Protein AF-A0A7U6KN66-F1 (afdb_monomer_lite)

Structure (mmCIF, N/CA/C/O backbone):
data_AF-A0A7U6KN66-F1
#
_entry.id   AF-A0A7U6KN66-F1
#
loop_
_atom_site.group_PDB
_atom_site.id
_atom_site.type_symbol
_atom_site.label_atom_id
_atom_site.label_alt_id
_atom_site.label_comp_id
_atom_site.label_asym_id
_atom_site.label_entity_id
_atom_site.label_seq_id
_atom_site.pdbx_PDB_ins_code
_atom_site.Cartn_x
_atom_site.Cartn_y
_atom_site.Cartn_z
_atom_site.occupancy
_atom_site.B_iso_or_equiv
_atom_site.auth_seq_id
_atom_site.auth_comp_id
_atom_site.auth_asym_id
_atom_site.auth_atom_id
_atom_site.pdbx_PDB_model_num
ATOM 1 N N . MET A 1 1 ? -6.181 -4.707 -8.623 1.00 43.66 1 MET A N 1
ATOM 2 C CA . MET A 1 1 ? -5.203 -5.096 -9.664 1.00 43.66 1 MET A CA 1
ATOM 3 C C . MET A 1 1 ? -3.890 -5.631 -9.094 1.00 43.66 1 MET A C 1
ATOM 5 O O . MET A 1 1 ? -3.284 -6.437 -9.767 1.00 43.66 1 MET A O 1
ATOM 9 N N . ALA A 1 2 ? -3.479 -5.285 -7.865 1.00 57.03 2 ALA A N 1
ATOM 10 C CA . ALA A 1 2 ? -2.202 -5.756 -7.305 1.00 57.03 2 ALA A CA 1
ATOM 11 C C . ALA A 1 2 ? -2.129 -7.268 -6.988 1.00 57.03 2 ALA A C 1
ATOM 13 O O . ALA A 1 2 ? -1.095 -7.885 -7.217 1.00 57.03 2 ALA A O 1
ATOM 14 N N . LEU A 1 3 ? -3.211 -7.880 -6.481 1.00 59.59 3 LEU A N 1
ATOM 15 C CA . LEU A 1 3 ? -3.202 -9.297 -6.073 1.00 59.59 3 LEU A CA 1
ATOM 16 C C . LEU A 1 3 ? -2.888 -10.276 -7.225 1.00 59.59 3 LEU A C 1
ATOM 18 O O . LEU A 1 3 ? -1.976 -11.081 -7.055 1.00 59.59 3 LEU A O 1
ATOM 22 N N . PRO A 1 4 ? -3.554 -10.205 -8.399 1.00 58.69 4 PRO A N 1
ATOM 23 C CA . PRO A 1 4 ? -3.206 -11.062 -9.536 1.00 58.69 4 PRO A CA 1
ATOM 24 C C . PRO A 1 4 ? -1.755 -10.898 -10.000 1.00 58.69 4 PRO A C 1
ATOM 26 O O . PRO A 1 4 ? -1.104 -11.884 -10.326 1.00 58.69 4 PRO A O 1
ATOM 29 N N . THR A 1 5 ? -1.226 -9.672 -9.962 1.00 59.19 5 THR A N 1
ATOM 30 C CA . THR A 1 5 ? 0.148 -9.379 -10.388 1.00 59.19 5 THR A CA 1
ATOM 31 C C . THR A 1 5 ? 1.175 -10.045 -9.479 1.00 59.19 5 THR A C 1
ATOM 33 O O . THR A 1 5 ? 2.140 -10.619 -9.966 1.00 59.19 5 THR A O 1
ATOM 36 N N . VAL A 1 6 ? 0.969 -10.020 -8.157 1.00 61.25 6 VAL A N 1
ATOM 37 C CA . VAL A 1 6 ? 1.872 -10.704 -7.213 1.00 61.25 6 VAL A CA 1
ATOM 38 C C . VAL A 1 6 ? 1.845 -12.218 -7.435 1.00 61.25 6 VAL A C 1
ATOM 40 O O . VAL A 1 6 ? 2.892 -12.856 -7.391 1.00 61.25 6 VAL A O 1
ATOM 43 N N . VAL A 1 7 ? 0.672 -12.796 -7.709 1.00 64.19 7 VAL A N 1
ATOM 44 C CA . VAL A 1 7 ? 0.540 -14.236 -7.984 1.00 64.19 7 VAL A CA 1
ATOM 45 C C . VAL A 1 7 ? 1.276 -14.628 -9.267 1.00 64.19 7 VAL A C 1
ATOM 47 O O . VAL A 1 7 ? 1.961 -15.650 -9.287 1.00 64.19 7 VAL A O 1
ATOM 50 N N . GLU A 1 8 ? 1.216 -13.793 -10.303 1.00 64.88 8 GLU A N 1
ATOM 51 C CA . GLU A 1 8 ? 1.951 -13.997 -11.555 1.00 64.88 8 GLU A CA 1
ATOM 52 C C . GLU A 1 8 ? 3.477 -13.983 -11.364 1.00 64.88 8 GLU A C 1
ATOM 54 O O . GLU A 1 8 ? 4.183 -14.755 -12.007 1.00 64.88 8 GLU A O 1
ATOM 59 N N . TYR A 1 9 ? 3.998 -13.183 -10.426 1.00 64.31 9 TYR A N 1
ATOM 60 C CA . TYR A 1 9 ? 5.425 -13.200 -10.077 1.00 64.31 9 TYR A CA 1
ATOM 61 C C . TYR A 1 9 ? 5.875 -14.486 -9.365 1.00 64.31 9 TYR A C 1
ATOM 63 O O . TYR A 1 9 ? 7.066 -14.796 -9.371 1.00 64.31 9 TYR A O 1
ATOM 71 N N . VAL A 1 10 ? 4.954 -15.223 -8.736 1.00 70.19 10 VAL A N 1
ATOM 72 C CA . VAL A 1 10 ? 5.263 -16.419 -7.934 1.00 70.19 10 VAL A CA 1
ATOM 73 C C . VAL A 1 10 ? 5.011 -17.714 -8.713 1.00 70.19 10 VAL A C 1
ATOM 75 O O . VAL A 1 10 ? 5.731 -18.691 -8.512 1.00 70.19 10 VAL A O 1
ATOM 78 N N . ILE A 1 11 ? 4.014 -17.743 -9.605 1.00 67.56 11 ILE A N 1
ATOM 79 C CA . ILE A 1 11 ? 3.598 -18.950 -10.332 1.00 67.56 11 ILE A CA 1
ATOM 80 C C . ILE A 1 11 ? 3.951 -18.826 -11.825 1.00 67.56 11 ILE A C 1
ATOM 82 O O . ILE A 1 11 ? 3.329 -18.031 -12.534 1.00 67.56 11 ILE A O 1
ATOM 86 N N . PRO A 1 12 ? 4.891 -19.637 -12.354 1.00 58.38 12 PRO A N 1
ATOM 87 C CA . PRO A 1 12 ? 5.163 -19.658 -13.788 1.00 58.38 12 PRO A CA 1
ATOM 88 C C . PRO A 1 12 ? 3.944 -20.183 -14.568 1.00 58.38 12 PRO A C 1
ATOM 90 O O . PRO A 1 12 ? 3.329 -21.171 -14.174 1.00 58.38 12 PRO A O 1
ATOM 93 N N . ASN A 1 13 ? 3.627 -19.551 -15.707 1.00 61.16 13 ASN A N 1
ATOM 94 C CA . ASN A 1 13 ? 2.521 -19.913 -16.618 1.00 61.16 13 ASN A CA 1
ATOM 95 C C . ASN A 1 13 ? 1.091 -19.677 -16.067 1.00 61.16 13 ASN A C 1
ATOM 97 O O . ASN A 1 13 ? 0.157 -20.426 -16.356 1.00 61.16 13 ASN A O 1
ATOM 101 N N . TYR A 1 14 ? 0.925 -18.622 -15.265 1.00 61.75 14 TYR A N 1
ATOM 102 C CA . TYR A 1 14 ? -0.332 -18.261 -14.598 1.00 61.75 14 TYR A CA 1
ATOM 103 C C . TYR A 1 14 ? -1.395 -17.618 -15.515 1.00 61.75 14 TYR A C 1
ATOM 105 O O . TYR A 1 14 ? -2.599 -17.749 -15.278 1.00 61.75 14 TYR A O 1
ATOM 113 N N . SER A 1 15 ? -0.974 -16.927 -16.572 1.00 63.75 15 SER A N 1
ATOM 114 C CA . SER A 1 15 ? -1.866 -16.186 -17.471 1.00 63.75 15 SER A CA 1
ATOM 115 C C . SER A 1 15 ? -2.521 -17.136 -18.479 1.00 63.75 15 SER A C 1
ATOM 117 O O . SER A 1 15 ? -1.937 -17.480 -19.501 1.00 63.75 15 SER A O 1
ATOM 119 N N . GLN A 1 16 ? -3.728 -17.610 -18.150 1.00 67.31 16 GLN A N 1
ATOM 120 C CA . GLN A 1 16 ? -4.470 -18.615 -18.918 1.00 67.31 16 GLN A CA 1
ATOM 121 C C . GLN A 1 16 ? -5.901 -18.151 -19.199 1.00 67.31 16 GLN A C 1
ATOM 123 O O . GLN A 1 16 ? -6.546 -17.511 -18.363 1.00 67.31 16 GLN A O 1
ATOM 128 N N . GLY A 1 17 ? -6.405 -18.503 -20.384 1.00 68.50 17 GLY A N 1
ATOM 129 C CA . GLY A 1 17 ? -7.754 -18.154 -20.832 1.00 68.50 17 GLY A CA 1
ATOM 130 C C . GLY A 1 17 ? -7.880 -16.680 -21.209 1.00 68.50 17 GLY A C 1
ATOM 131 O O . GLY A 1 17 ? -8.461 -15.898 -20.464 1.00 68.50 17 GLY A O 1
ATOM 132 N N . TYR A 1 18 ? -7.319 -16.304 -22.357 1.00 75.75 18 TYR A N 1
ATOM 133 C CA . TYR A 1 18 ? -7.477 -14.967 -22.928 1.00 75.75 18 TYR A CA 1
ATOM 134 C C . TYR A 1 18 ? -8.963 -14.596 -23.057 1.00 75.75 18 TYR A C 1
ATOM 136 O O . TYR A 1 18 ? -9.744 -15.360 -23.624 1.00 75.75 18 TYR A O 1
ATOM 144 N N . LEU A 1 19 ? -9.350 -13.440 -22.517 1.00 76.62 19 LEU A N 1
ATOM 145 C CA . LEU A 1 19 ? -10.719 -12.930 -22.559 1.00 76.62 19 LEU A CA 1
ATOM 146 C C . LEU A 1 19 ? -10.862 -11.840 -23.622 1.00 76.62 19 LEU A C 1
ATOM 148 O O . LEU A 1 19 ? -11.564 -12.024 -24.613 1.00 76.62 19 LEU A O 1
ATOM 152 N N . TRP A 1 20 ? -10.214 -10.696 -23.410 1.00 71.12 20 TRP A N 1
ATOM 153 C CA . TRP A 1 20 ? -10.249 -9.560 -24.327 1.00 71.12 20 TRP A CA 1
ATOM 154 C C . TRP A 1 20 ? -9.024 -8.668 -24.126 1.00 71.12 20 TRP A C 1
ATOM 156 O O . TRP A 1 20 ? -8.357 -8.730 -23.093 1.00 71.12 20 TRP A O 1
ATOM 166 N N . ASN A 1 21 ? -8.746 -7.815 -25.109 1.00 75.75 21 ASN A N 1
ATOM 167 C CA . ASN A 1 21 ? -7.681 -6.822 -25.040 1.00 75.75 21 ASN A CA 1
ATOM 168 C C . ASN A 1 21 ? -8.268 -5.432 -24.740 1.00 75.75 21 ASN A C 1
ATOM 170 O O . ASN A 1 21 ? -9.206 -5.001 -25.412 1.00 75.75 21 ASN A O 1
ATOM 174 N N . VAL A 1 22 ? -7.738 -4.731 -23.733 1.00 65.12 22 VAL A N 1
ATOM 175 C CA . VAL A 1 22 ? -8.079 -3.327 -23.442 1.00 65.12 22 VAL A CA 1
ATOM 176 C C . VAL A 1 22 ? -6.840 -2.474 -23.656 1.00 65.12 22 VAL A C 1
ATOM 178 O O . VAL A 1 22 ? -5.882 -2.607 -22.904 1.00 65.12 22 VAL A O 1
ATOM 181 N N . ALA A 1 23 ? -6.854 -1.594 -24.659 1.00 53.03 23 ALA A N 1
ATOM 182 C CA . ALA A 1 23 ? -5.744 -0.678 -24.949 1.00 53.03 23 ALA A CA 1
ATOM 183 C C . ALA A 1 23 ? -4.371 -1.379 -25.068 1.00 53.03 23 ALA A C 1
ATOM 185 O O . ALA A 1 23 ? -3.369 -0.867 -24.597 1.00 53.03 23 ALA A O 1
ATOM 186 N N . GLY A 1 24 ? -4.306 -2.580 -25.648 1.00 62.53 24 GLY A N 1
ATOM 187 C CA . GLY A 1 24 ? -3.064 -3.351 -25.743 1.00 62.53 24 GLY A CA 1
ATOM 188 C C . GLY A 1 24 ? -2.786 -4.281 -24.554 1.00 62.53 24 GLY A C 1
ATOM 189 O O . GLY A 1 24 ? -1.799 -5.010 -24.592 1.00 62.53 24 GLY A O 1
ATOM 190 N N . TRP A 1 25 ? -3.664 -4.335 -23.547 1.00 56.22 25 TRP A N 1
ATOM 191 C CA . TRP A 1 25 ? -3.545 -5.232 -22.392 1.00 56.22 25 TRP A CA 1
ATOM 192 C C . TRP A 1 25 ? -4.417 -6.470 -22.536 1.00 56.22 25 TRP A C 1
ATOM 194 O O . TRP A 1 25 ? -5.645 -6.367 -22.554 1.00 56.22 25 TRP A O 1
ATOM 204 N N . ASP A 1 26 ? -3.785 -7.639 -22.561 1.00 74.25 26 ASP A N 1
ATOM 205 C CA . ASP A 1 26 ? -4.484 -8.919 -22.590 1.00 74.25 26 ASP A CA 1
ATOM 206 C C . ASP A 1 26 ? -5.039 -9.251 -21.202 1.00 74.25 26 ASP A C 1
ATOM 208 O O . ASP A 1 26 ? -4.300 -9.478 -20.241 1.00 74.25 26 ASP A O 1
ATOM 212 N N . VAL A 1 27 ? -6.366 -9.276 -21.089 1.00 71.94 27 VAL A N 1
ATOM 213 C CA . VAL A 1 27 ? -7.061 -9.684 -19.870 1.00 71.94 27 VAL A CA 1
ATOM 214 C C . VAL A 1 27 ? -7.232 -11.196 -19.899 1.00 71.94 27 VAL A C 1
ATOM 216 O O . VAL A 1 27 ? -7.845 -11.745 -20.813 1.00 71.94 27 VAL A O 1
ATOM 219 N N . TYR A 1 28 ? -6.715 -11.872 -18.876 1.00 80.12 28 TYR A N 1
ATOM 220 C CA . TYR A 1 28 ? -6.830 -13.321 -18.720 1.00 80.12 28 TYR A CA 1
ATOM 221 C C . TYR A 1 28 ? -7.904 -13.688 -17.691 1.00 80.12 28 TYR A C 1
ATOM 223 O O . TYR A 1 28 ? -8.102 -13.001 -16.684 1.00 80.12 28 TYR A O 1
ATOM 231 N N . ALA A 1 29 ? -8.582 -14.810 -17.913 1.00 78.81 29 ALA A N 1
ATOM 232 C CA . ALA A 1 29 ? -9.609 -15.335 -17.023 1.00 78.81 29 ALA A CA 1
ATOM 233 C C . ALA A 1 29 ? -9.052 -15.655 -15.632 1.00 78.81 29 ALA A C 1
ATOM 235 O O . ALA A 1 29 ? -9.725 -15.395 -14.635 1.00 78.81 29 ALA A O 1
ATOM 236 N N . THR A 1 30 ? -7.809 -16.136 -15.538 1.00 78.19 30 THR A N 1
ATOM 237 C CA . THR A 1 30 ? -7.133 -16.373 -14.249 1.00 78.19 30 THR A CA 1
ATOM 238 C C . THR A 1 30 ? -6.943 -15.087 -13.445 1.00 78.19 30 THR A C 1
ATOM 240 O O . THR A 1 30 ? -7.158 -15.067 -12.232 1.00 78.19 30 THR A O 1
ATOM 243 N N . TRP A 1 31 ? -6.631 -13.980 -14.119 1.00 74.69 31 TRP A N 1
ATOM 244 C CA . TRP A 1 31 ? -6.511 -12.656 -13.511 1.00 74.69 31 TRP A CA 1
ATOM 245 C C . TRP A 1 31 ? -7.835 -12.175 -12.908 1.00 74.69 31 TRP A C 1
ATOM 247 O O . TRP A 1 31 ? -7.882 -11.751 -11.749 1.00 74.69 31 TRP A O 1
ATOM 257 N N . VAL A 1 32 ? -8.922 -12.286 -13.677 1.00 80.44 32 VAL A N 1
ATOM 258 C CA . VAL A 1 32 ? -10.270 -11.914 -13.224 1.00 80.44 32 VAL A CA 1
ATOM 259 C C . VAL A 1 32 ? -10.728 -12.822 -12.083 1.00 80.44 32 VAL A C 1
ATOM 261 O O . VAL A 1 32 ? -11.252 -12.326 -11.087 1.00 80.44 32 VAL A O 1
ATOM 264 N N . ALA A 1 33 ? -10.479 -14.129 -12.180 1.00 82.94 33 ALA A N 1
ATOM 265 C CA . ALA A 1 33 ? -10.864 -15.105 -11.167 1.00 82.94 33 ALA A CA 1
ATOM 266 C C . ALA A 1 33 ? -10.208 -14.821 -9.809 1.00 82.94 33 ALA A C 1
ATOM 268 O O . ALA A 1 33 ? -10.899 -14.814 -8.794 1.00 82.94 33 ALA A O 1
ATOM 269 N N . VAL A 1 34 ? -8.906 -14.516 -9.768 1.00 81.19 34 VAL A N 1
ATOM 270 C CA . VAL A 1 34 ? -8.232 -14.175 -8.503 1.00 81.19 34 VAL A CA 1
ATOM 271 C C . VAL A 1 34 ? -8.673 -12.823 -7.961 1.00 81.19 34 VAL A C 1
ATOM 273 O O . VAL A 1 34 ? -8.863 -12.693 -6.752 1.00 81.19 34 VAL A O 1
ATOM 276 N N . GLY A 1 35 ? -8.909 -11.830 -8.823 1.00 82.44 35 GLY A N 1
ATOM 277 C CA . GLY A 1 35 ? -9.506 -10.563 -8.395 1.00 82.44 35 GLY A CA 1
ATOM 278 C C . GLY A 1 35 ? -10.887 -10.759 -7.758 1.00 82.44 35 GLY A C 1
ATOM 279 O O . GLY A 1 35 ? -11.161 -10.219 -6.686 1.00 82.44 35 GLY A O 1
ATOM 280 N N . MET A 1 36 ? -11.729 -11.581 -8.385 1.00 87.38 36 MET A N 1
ATOM 281 C CA . MET A 1 36 ? -13.077 -11.901 -7.920 1.00 87.38 36 MET A CA 1
ATOM 282 C C . MET A 1 36 ? -13.056 -12.698 -6.613 1.00 87.38 36 MET A C 1
ATOM 284 O O . MET A 1 36 ? -13.720 -12.307 -5.656 1.00 87.38 36 MET A O 1
ATOM 288 N N . LEU A 1 37 ? -12.257 -13.766 -6.535 1.00 87.44 37 LEU A N 1
ATOM 289 C CA . LEU A 1 37 ? -12.093 -14.561 -5.316 1.00 87.44 37 LEU A CA 1
ATOM 290 C C . LEU A 1 37 ? -11.568 -13.706 -4.163 1.00 87.44 37 LEU A C 1
ATOM 292 O O . LEU A 1 37 ? -12.119 -13.760 -3.066 1.00 87.44 37 LEU A O 1
ATOM 296 N N . GLY A 1 38 ? -10.559 -12.869 -4.419 1.00 85.12 38 GLY A N 1
ATOM 297 C CA . GLY A 1 38 ? -10.037 -11.924 -3.436 1.00 85.12 38 GLY A CA 1
ATOM 298 C C . GLY A 1 38 ? -11.123 -10.984 -2.912 1.00 85.12 38 GLY A C 1
ATOM 299 O O . GLY A 1 38 ? -11.273 -10.843 -1.701 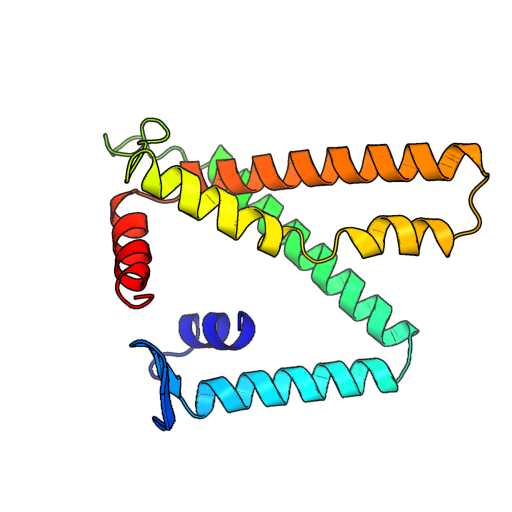1.00 85.12 38 GLY A O 1
ATOM 300 N N . SER A 1 39 ? -11.933 -10.400 -3.801 1.00 86.00 39 SER A N 1
ATOM 301 C CA . SER A 1 39 ? -13.052 -9.541 -3.398 1.00 86.00 39 SER A CA 1
ATOM 302 C C . SER A 1 39 ? -14.081 -10.291 -2.555 1.00 86.00 39 SER A C 1
ATOM 304 O O . SER A 1 39 ? -14.489 -9.777 -1.520 1.00 86.00 39 SER A O 1
ATOM 306 N N . ILE A 1 40 ? -14.480 -11.503 -2.957 1.00 90.25 40 ILE A N 1
ATOM 307 C CA . ILE A 1 40 ? -15.450 -12.321 -2.212 1.00 90.25 40 ILE A CA 1
ATOM 308 C C . ILE A 1 40 ? -14.930 -12.620 -0.804 1.00 90.25 40 ILE A C 1
ATOM 310 O O . ILE A 1 40 ? -15.685 -12.500 0.158 1.00 90.25 40 ILE A O 1
ATOM 314 N N . ILE A 1 41 ? -13.646 -12.962 -0.668 1.00 86.56 41 ILE A N 1
ATOM 315 C CA . ILE A 1 41 ? -13.018 -13.222 0.633 1.00 86.56 41 ILE A CA 1
ATOM 316 C C . ILE A 1 41 ? -13.057 -11.966 1.505 1.00 86.56 41 ILE A C 1
ATOM 318 O O . ILE A 1 41 ? -13.476 -12.050 2.657 1.00 86.56 41 ILE A O 1
ATOM 322 N N . VAL A 1 42 ? -12.676 -10.801 0.972 1.00 84.50 42 VAL A N 1
ATOM 323 C CA . VAL A 1 42 ? -12.720 -9.541 1.734 1.00 84.50 42 VAL A CA 1
ATOM 324 C C . VAL A 1 42 ? -14.152 -9.192 2.134 1.00 84.50 42 VAL A C 1
ATOM 326 O O . VAL A 1 42 ? -14.401 -8.869 3.292 1.00 84.50 42 VAL A O 1
ATOM 329 N N . THR A 1 43 ? -15.117 -9.310 1.220 1.00 87.19 43 THR A N 1
ATOM 330 C CA . THR A 1 43 ? -16.533 -9.072 1.526 1.00 87.19 43 THR A CA 1
ATOM 331 C C . THR A 1 43 ? -17.029 -10.018 2.617 1.00 87.19 43 THR A C 1
ATOM 333 O O . THR A 1 43 ? -17.694 -9.586 3.554 1.00 87.19 43 THR A O 1
ATOM 336 N N . TRP A 1 44 ? -16.670 -11.297 2.543 1.00 86.94 44 TRP A N 1
ATOM 337 C CA . TRP A 1 44 ? -17.044 -12.287 3.545 1.00 86.94 44 TRP A CA 1
ATOM 338 C C . TRP A 1 44 ? -16.422 -12.001 4.919 1.00 86.94 44 TRP A C 1
ATOM 340 O O . TRP A 1 44 ? -17.114 -12.102 5.934 1.00 86.94 44 TRP A O 1
ATOM 350 N N . LEU A 1 45 ? -15.150 -11.590 4.964 1.00 84.50 45 LEU A N 1
ATOM 351 C CA . LEU A 1 45 ? -14.479 -11.164 6.197 1.00 84.50 45 LEU A CA 1
ATOM 352 C C . LEU A 1 45 ? -15.169 -9.940 6.811 1.00 84.50 45 LEU A C 1
ATOM 354 O O . LEU A 1 45 ? -15.457 -9.948 8.009 1.00 84.50 45 LEU A O 1
ATOM 358 N N . ASN A 1 46 ? -15.518 -8.953 5.982 1.00 84.50 46 ASN A N 1
ATOM 359 C CA . ASN A 1 46 ? -16.198 -7.734 6.417 1.00 84.50 46 ASN A CA 1
ATOM 360 C C . ASN A 1 46 ? -17.586 -8.015 7.017 1.00 84.50 46 ASN A C 1
ATOM 362 O O . ASN A 1 46 ? -17.985 -7.345 7.966 1.00 84.50 46 ASN A O 1
ATOM 366 N N . ILE A 1 47 ? -18.311 -9.021 6.510 1.00 85.44 47 ILE A N 1
ATOM 367 C CA . ILE A 1 47 ? -19.645 -9.390 7.018 1.00 85.44 47 ILE A CA 1
ATOM 368 C C . ILE A 1 47 ? -19.565 -10.157 8.348 1.00 85.44 47 ILE A C 1
ATOM 370 O O . ILE A 1 47 ? -20.459 -10.035 9.183 1.00 85.44 47 ILE A O 1
ATOM 374 N N . ARG A 1 48 ? -18.511 -10.952 8.580 1.00 80.50 48 ARG A N 1
ATOM 375 C CA . ARG A 1 48 ? -18.427 -11.845 9.752 1.00 80.50 48 ARG A CA 1
ATOM 376 C C . ARG A 1 48 ? -18.136 -11.116 11.070 1.00 80.50 48 ARG A C 1
ATOM 378 O O . ARG A 1 48 ? -18.363 -11.687 12.135 1.00 80.50 48 ARG A O 1
ATOM 385 N N . GLY A 1 49 ? -17.661 -9.873 11.014 1.00 75.75 49 GLY A N 1
ATOM 386 C CA . GLY A 1 49 ? -17.537 -9.007 12.185 1.00 75.75 49 GLY A CA 1
ATOM 387 C C . GLY A 1 49 ? -16.419 -7.972 12.077 1.00 75.75 49 GLY A C 1
ATOM 388 O O . GLY A 1 49 ? -15.378 -8.203 11.453 1.00 75.75 49 GLY A O 1
ATOM 389 N N . MET A 1 50 ? -16.619 -6.830 12.745 1.00 72.19 50 MET A N 1
ATOM 390 C CA . MET A 1 50 ? -15.645 -5.730 12.768 1.00 72.19 50 MET A CA 1
ATOM 391 C C . MET A 1 50 ? -14.327 -6.122 13.450 1.00 72.19 50 MET A C 1
ATOM 393 O O . MET A 1 50 ? -13.267 -5.666 13.033 1.00 72.19 50 MET A O 1
ATOM 397 N N . GLU A 1 51 ? -14.370 -7.006 14.451 1.00 78.44 51 GLU A N 1
ATOM 398 C CA . GLU A 1 51 ? -13.181 -7.431 15.203 1.00 78.44 51 GLU A CA 1
ATOM 399 C C . GLU A 1 51 ? -12.195 -8.234 14.339 1.00 78.44 51 GLU A C 1
ATOM 401 O O . GLU A 1 51 ? -10.991 -7.967 14.341 1.00 78.44 51 GLU A O 1
ATOM 406 N N . VAL A 1 52 ? -12.709 -9.167 13.529 1.00 80.50 52 VAL A N 1
ATOM 407 C CA . VAL A 1 52 ? -11.891 -9.965 12.602 1.00 80.50 52 VAL A CA 1
ATOM 408 C C . VAL A 1 52 ? -11.296 -9.064 11.519 1.00 80.50 52 VAL A C 1
ATOM 410 O O . VAL A 1 52 ? -10.095 -9.122 11.255 1.00 80.50 52 VAL A O 1
ATOM 413 N N . SER A 1 53 ? -12.108 -8.177 10.940 1.00 81.12 53 SER A N 1
ATOM 414 C CA . SER A 1 53 ? -11.674 -7.243 9.893 1.00 81.12 53 SER A CA 1
ATOM 415 C C . SER A 1 53 ? -10.592 -6.278 10.387 1.00 81.12 53 SER A C 1
ATOM 417 O O . SER A 1 53 ? -9.585 -6.077 9.709 1.00 81.12 53 SER A O 1
ATOM 419 N N . ALA A 1 54 ? -10.733 -5.750 11.606 1.00 83.56 54 ALA A N 1
ATOM 420 C CA . ALA A 1 54 ? -9.725 -4.900 12.236 1.00 83.56 54 ALA A CA 1
ATOM 421 C C . ALA A 1 54 ? -8.397 -5.642 12.465 1.00 83.56 54 ALA A C 1
ATOM 423 O O . ALA A 1 54 ? -7.321 -5.064 12.287 1.00 83.56 54 ALA A O 1
ATOM 424 N N . TRP A 1 55 ? -8.442 -6.932 12.813 1.00 87.12 55 TRP A N 1
ATOM 425 C CA . TRP A 1 55 ? -7.235 -7.742 12.969 1.00 87.12 55 TRP A CA 1
ATOM 426 C C . TRP A 1 55 ? -6.503 -7.957 11.636 1.00 87.12 55 TRP A C 1
ATOM 428 O O . TRP A 1 55 ? -5.288 -7.757 11.576 1.00 87.12 55 TRP A O 1
ATOM 438 N N . PHE A 1 56 ? -7.230 -8.282 10.559 1.00 86.44 56 PHE A N 1
ATOM 439 C CA . PHE A 1 56 ? -6.661 -8.392 9.208 1.00 86.44 56 PHE A CA 1
ATOM 440 C C . PHE A 1 56 ? -6.101 -7.060 8.704 1.00 86.44 56 PHE A C 1
ATOM 442 O O . PHE A 1 56 ? -5.001 -7.034 8.155 1.00 86.44 56 PHE A O 1
ATOM 449 N N . GLN A 1 57 ? -6.806 -5.952 8.939 1.00 86.94 57 GLN A N 1
ATOM 450 C CA . GLN A 1 57 ? -6.326 -4.617 8.592 1.00 86.94 57 GLN A CA 1
ATOM 451 C C . GLN A 1 57 ? -5.012 -4.301 9.312 1.00 86.94 57 GLN A C 1
ATOM 453 O O . GLN A 1 57 ? -4.046 -3.870 8.685 1.00 86.94 57 GLN A O 1
ATOM 458 N N . LYS A 1 58 ? -4.937 -4.567 10.622 1.00 89.31 58 LYS A N 1
ATOM 459 C CA . LYS A 1 58 ? -3.707 -4.392 11.402 1.00 89.31 58 LYS A CA 1
ATOM 460 C C . LYS A 1 58 ? -2.568 -5.245 10.843 1.00 89.31 58 LYS A C 1
ATOM 462 O O . LYS A 1 58 ? -1.455 -4.746 10.703 1.00 89.31 58 LYS A O 1
ATOM 467 N N . LEU A 1 59 ? -2.837 -6.507 10.504 1.00 92.50 59 LEU A N 1
ATOM 468 C CA . LEU A 1 59 ? -1.846 -7.393 9.893 1.00 92.50 59 LEU A CA 1
ATOM 469 C C . LEU A 1 59 ? -1.348 -6.841 8.551 1.00 92.50 59 LEU A C 1
ATOM 471 O O . LEU A 1 59 ? -0.143 -6.823 8.318 1.00 92.50 59 LEU A O 1
ATOM 475 N N . ALA A 1 60 ? -2.248 -6.349 7.697 1.00 89.94 60 ALA A N 1
ATOM 476 C CA . ALA A 1 60 ? -1.892 -5.741 6.418 1.00 89.94 60 ALA A CA 1
ATOM 477 C C . ALA A 1 60 ? -1.017 -4.491 6.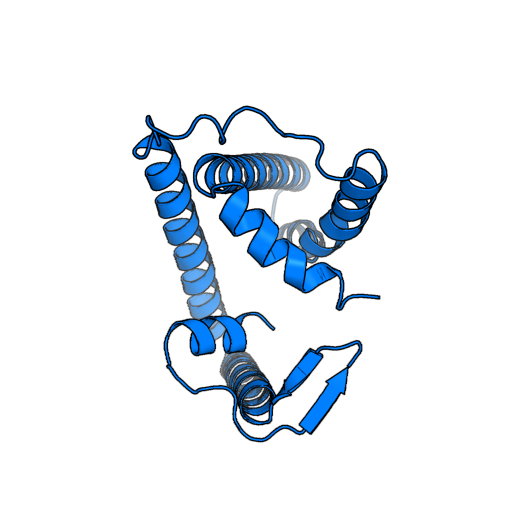602 1.00 89.94 60 ALA A C 1
ATOM 479 O O . ALA A 1 60 ? 0.015 -4.368 5.944 1.00 89.94 60 ALA A O 1
ATOM 480 N N . VAL A 1 61 ? -1.373 -3.602 7.537 1.00 90.81 61 VAL A N 1
ATOM 481 C CA . VAL A 1 61 ? -0.581 -2.403 7.863 1.00 90.81 61 VAL A CA 1
ATOM 482 C C . VAL A 1 61 ? 0.812 -2.784 8.364 1.00 90.81 61 VAL A C 1
ATOM 484 O O . VAL A 1 61 ? 1.802 -2.240 7.879 1.00 90.81 61 VAL A O 1
ATOM 487 N N . VAL A 1 62 ? 0.912 -3.751 9.283 1.00 93.81 62 VAL A N 1
ATOM 488 C CA . VAL A 1 62 ? 2.206 -4.255 9.774 1.00 93.81 62 VAL A CA 1
ATOM 489 C C . VAL A 1 62 ? 3.013 -4.886 8.640 1.00 93.81 62 VAL A C 1
ATOM 491 O O . VAL A 1 62 ? 4.205 -4.624 8.532 1.00 93.81 62 VAL A O 1
ATOM 494 N N . GLY A 1 63 ? 2.378 -5.658 7.757 1.00 93.25 63 GLY A N 1
ATOM 495 C CA . GLY A 1 63 ? 3.030 -6.251 6.590 1.00 93.25 63 GLY A CA 1
ATOM 496 C C . GLY A 1 63 ? 3.623 -5.196 5.656 1.00 93.25 63 GLY A C 1
ATOM 497 O O . GLY A 1 63 ? 4.801 -5.277 5.311 1.00 93.25 63 GLY A O 1
ATOM 498 N N . ILE A 1 64 ? 2.846 -4.167 5.305 1.00 90.25 64 ILE A N 1
ATOM 499 C CA . ILE A 1 64 ? 3.315 -3.034 4.490 1.00 90.25 64 ILE A CA 1
ATOM 500 C C . ILE A 1 64 ? 4.473 -2.314 5.186 1.00 90.25 64 ILE A C 1
ATOM 502 O O . ILE A 1 64 ? 5.473 -1.990 4.546 1.00 90.25 64 ILE A O 1
ATOM 506 N N . PHE A 1 65 ? 4.369 -2.098 6.496 1.00 93.00 65 PHE A N 1
ATOM 507 C CA . PHE A 1 65 ? 5.417 -1.455 7.279 1.00 93.00 65 PHE A CA 1
ATOM 508 C C . PHE A 1 65 ? 6.715 -2.277 7.285 1.00 93.00 65 PHE A C 1
ATOM 510 O O . PHE A 1 65 ? 7.789 -1.735 7.032 1.00 93.00 65 PHE A O 1
ATOM 517 N N . CYS A 1 66 ? 6.632 -3.596 7.481 1.00 94.06 66 CYS A N 1
ATOM 518 C CA . CYS A 1 66 ? 7.782 -4.497 7.407 1.00 94.06 66 CYS A CA 1
ATOM 519 C C . CYS A 1 66 ? 8.430 -4.488 6.019 1.00 94.06 66 CYS A C 1
ATOM 521 O O . CYS A 1 66 ? 9.648 -4.359 5.922 1.00 94.06 66 CYS A O 1
ATOM 523 N N . VAL A 1 67 ? 7.638 -4.580 4.947 1.00 91.62 67 VAL A N 1
ATOM 524 C CA . VAL A 1 67 ? 8.150 -4.522 3.568 1.00 91.62 67 VAL A CA 1
ATOM 525 C C . VAL A 1 67 ? 8.821 -3.177 3.294 1.00 91.62 67 VAL A C 1
ATOM 527 O O . VAL A 1 67 ? 9.915 -3.148 2.737 1.00 91.62 67 VAL A O 1
ATOM 530 N N . GLY A 1 68 ? 8.226 -2.065 3.729 1.00 90.88 68 GLY A N 1
ATOM 531 C CA . GLY A 1 68 ? 8.828 -0.742 3.574 1.00 90.88 68 GLY A CA 1
ATOM 532 C C . GLY A 1 68 ? 10.136 -0.581 4.351 1.00 90.88 68 GLY A C 1
ATOM 533 O O . GLY A 1 68 ? 11.095 -0.030 3.815 1.00 90.88 68 GLY A O 1
ATOM 534 N N . ILE A 1 69 ? 10.232 -1.128 5.568 1.00 91.75 69 ILE A N 1
ATOM 535 C CA . ILE A 1 69 ? 11.496 -1.168 6.319 1.00 91.75 69 ILE A CA 1
ATOM 536 C C . ILE A 1 69 ? 12.533 -2.015 5.583 1.00 91.75 69 ILE A C 1
ATOM 538 O O . ILE A 1 69 ? 13.671 -1.576 5.446 1.00 91.75 69 ILE A O 1
ATOM 542 N N . LEU A 1 70 ? 12.164 -3.198 5.086 1.00 90.25 70 LEU A N 1
ATOM 543 C CA . LEU A 1 70 ? 13.073 -4.052 4.317 1.00 90.25 70 LEU A CA 1
ATOM 544 C C . LEU A 1 70 ? 13.585 -3.341 3.061 1.00 90.25 70 LEU A C 1
ATOM 546 O O . LEU A 1 70 ? 14.778 -3.409 2.776 1.00 90.25 70 LEU A O 1
ATOM 550 N N . LEU A 1 71 ? 12.719 -2.612 2.352 1.00 88.25 71 LEU A N 1
ATOM 551 C CA . LEU A 1 71 ? 13.109 -1.772 1.218 1.00 88.25 71 LEU A CA 1
ATOM 552 C C . LEU A 1 71 ? 14.083 -0.671 1.649 1.00 88.25 71 LEU A C 1
ATOM 554 O O . LEU A 1 71 ? 15.114 -0.466 1.008 1.00 88.25 71 LEU A O 1
ATOM 558 N N . PHE A 1 72 ? 13.792 0.038 2.738 1.00 87.06 72 PHE A N 1
ATOM 559 C CA . PHE A 1 72 ? 14.640 1.124 3.225 1.00 87.06 72 PHE A CA 1
ATOM 560 C C . PHE A 1 72 ? 16.016 0.627 3.689 1.00 87.06 72 PHE A C 1
ATOM 562 O O . PHE A 1 72 ? 17.043 1.171 3.288 1.00 87.06 72 PHE A O 1
ATOM 569 N N . VAL A 1 73 ? 16.049 -0.453 4.471 1.00 87.75 73 VAL A N 1
ATOM 570 C CA . VAL A 1 73 ? 17.280 -1.122 4.913 1.00 87.75 73 VAL A CA 1
ATOM 571 C C . VAL A 1 73 ? 18.050 -1.673 3.715 1.00 87.75 73 VAL A C 1
ATOM 573 O O . VAL A 1 73 ? 19.258 -1.473 3.630 1.00 87.75 73 VAL A O 1
ATOM 576 N N . GLY A 1 74 ? 17.362 -2.293 2.753 1.00 84.25 74 GLY A N 1
ATOM 577 C CA . GLY A 1 74 ? 17.952 -2.732 1.492 1.00 84.25 74 GLY A CA 1
ATOM 578 C C . GLY A 1 74 ? 18.616 -1.574 0.752 1.00 84.25 74 GLY A C 1
ATOM 579 O O . GLY A 1 74 ? 19.780 -1.667 0.390 1.00 84.25 74 GLY A O 1
ATOM 580 N N . ALA A 1 75 ? 17.942 -0.435 0.617 1.00 82.44 75 ALA A N 1
ATOM 581 C CA . ALA A 1 75 ? 18.525 0.749 -0.003 1.00 82.44 75 ALA A CA 1
ATOM 582 C C . ALA A 1 75 ? 19.718 1.325 0.778 1.00 82.44 75 ALA A C 1
ATOM 584 O O . ALA A 1 75 ? 20.645 1.850 0.168 1.00 82.44 75 ALA A O 1
ATOM 585 N N . LEU A 1 76 ? 19.735 1.248 2.110 1.00 80.81 76 LEU A N 1
ATOM 586 C CA . LEU A 1 76 ? 20.872 1.710 2.914 1.00 80.81 76 LEU A CA 1
ATOM 587 C C . LEU A 1 76 ? 22.090 0.786 2.800 1.00 80.81 76 LEU A C 1
ATOM 589 O O . LEU A 1 76 ? 23.208 1.280 2.662 1.00 80.81 76 LEU A O 1
ATOM 593 N N . LEU A 1 77 ? 21.872 -0.529 2.859 1.00 80.25 77 LEU A N 1
ATOM 594 C CA . LEU A 1 77 ? 22.931 -1.541 2.879 1.00 80.25 77 LEU A CA 1
ATOM 595 C C . LEU A 1 77 ? 23.460 -1.880 1.482 1.00 80.25 77 LEU A C 1
ATOM 597 O O . LEU A 1 77 ? 24.639 -2.196 1.336 1.00 80.25 77 LEU A O 1
ATOM 601 N N . PHE A 1 78 ? 22.618 -1.799 0.451 1.00 70.31 78 PHE A N 1
ATOM 602 C CA . PHE A 1 78 ? 23.041 -1.977 -0.931 1.00 70.31 78 PHE A CA 1
ATOM 603 C C . PHE A 1 78 ? 23.484 -0.634 -1.518 1.00 70.31 78 PHE A C 1
ATOM 605 O O . PHE A 1 78 ? 22.678 0.232 -1.859 1.00 70.31 78 PHE A O 1
ATOM 612 N N . ASN A 1 79 ? 24.798 -0.480 -1.672 1.00 63.16 79 ASN A N 1
ATOM 613 C CA . ASN A 1 79 ? 25.386 0.500 -2.575 1.00 63.16 79 ASN A CA 1
ATOM 614 C C . ASN A 1 79 ? 25.803 -0.245 -3.846 1.00 63.16 79 ASN A C 1
ATOM 616 O O . ASN A 1 79 ? 26.742 -1.040 -3.791 1.00 63.16 79 ASN A O 1
ATOM 620 N N . PRO A 1 80 ? 25.117 -0.052 -4.984 1.00 57.12 80 PRO A N 1
ATOM 621 C CA . PRO A 1 80 ? 25.596 -0.588 -6.247 1.00 57.12 80 PRO A CA 1
ATOM 622 C C . PRO A 1 80 ? 26.857 0.185 -6.667 1.00 57.12 80 PRO A C 1
ATOM 624 O O . PRO A 1 80 ? 26.791 1.107 -7.471 1.00 57.12 80 PRO A O 1
ATOM 627 N N . GLU A 1 81 ? 28.022 -0.178 -6.127 1.00 52.69 81 GLU A N 1
ATOM 628 C CA . GLU A 1 81 ? 29.319 0.463 -6.415 1.00 52.69 81 GLU A CA 1
ATOM 629 C C . GLU A 1 81 ? 29.847 0.225 -7.847 1.00 52.69 81 GLU A C 1
ATOM 631 O O . GLU A 1 81 ? 30.996 0.518 -8.147 1.00 52.69 81 GLU A O 1
ATOM 636 N N . THR A 1 82 ? 29.054 -0.302 -8.781 1.00 46.28 82 THR A N 1
ATOM 637 C CA . THR A 1 82 ? 29.575 -0.751 -10.090 1.00 46.28 82 THR A CA 1
ATOM 638 C C . THR A 1 82 ? 28.601 -0.586 -11.254 1.00 46.28 82 THR A C 1
ATOM 640 O O . THR A 1 82 ? 28.612 -1.359 -12.208 1.00 46.28 82 THR A O 1
ATOM 643 N N . SER A 1 83 ? 27.784 0.467 -11.259 1.00 47.69 83 SER A N 1
ATOM 644 C CA . SER A 1 83 ? 27.205 0.909 -12.529 1.00 47.69 83 SER A CA 1
ATOM 645 C C . SER A 1 83 ? 27.107 2.427 -12.580 1.00 47.69 83 SER A C 1
ATOM 647 O O . SER A 1 83 ? 26.386 3.046 -11.803 1.00 47.69 83 SER A O 1
ATOM 649 N N . ASN A 1 84 ? 27.814 3.033 -13.532 1.00 45.88 84 ASN A N 1
ATOM 650 C CA . ASN A 1 84 ? 27.749 4.455 -13.899 1.00 45.88 84 ASN A CA 1
ATOM 651 C C . ASN A 1 84 ? 26.348 4.906 -14.396 1.00 45.88 84 ASN A C 1
ATOM 653 O O . ASN A 1 84 ? 26.232 5.859 -15.157 1.00 45.88 84 ASN A O 1
ATOM 657 N N . SER A 1 85 ? 25.274 4.217 -14.003 1.00 49.59 85 SER A N 1
ATOM 658 C CA . SER A 1 85 ? 23.896 4.403 -14.463 1.00 49.59 85 SER A CA 1
ATOM 659 C C . SER A 1 85 ? 22.905 4.741 -13.346 1.00 49.59 85 SER A C 1
ATOM 661 O O . SER A 1 85 ? 21.726 4.916 -13.632 1.00 49.59 85 SER A O 1
ATOM 663 N N . VAL A 1 86 ? 23.349 4.852 -12.090 1.00 53.09 86 VAL A N 1
ATOM 664 C CA . VAL A 1 86 ? 22.514 5.303 -10.960 1.00 53.09 86 VAL A CA 1
ATOM 665 C C . VAL A 1 86 ? 23.053 6.641 -10.455 1.00 53.09 86 VAL A C 1
ATOM 667 O O . VAL A 1 86 ? 23.542 6.755 -9.337 1.00 53.09 86 VAL A O 1
ATOM 670 N N . GLN A 1 87 ? 23.052 7.663 -11.311 1.00 50.53 87 GLN A N 1
ATOM 671 C CA . GLN A 1 87 ? 23.395 9.020 -10.893 1.00 50.53 87 GLN A CA 1
ATOM 672 C C . GLN A 1 87 ? 22.271 9.978 -11.263 1.00 50.53 87 GLN A C 1
ATOM 674 O O . GLN A 1 87 ? 21.987 10.189 -12.439 1.00 50.53 87 GLN A O 1
ATOM 679 N N . ALA A 1 88 ? 21.689 10.554 -10.207 1.00 52.62 88 ALA A N 1
ATOM 680 C CA . ALA A 1 88 ? 20.679 11.607 -10.200 1.00 52.62 88 ALA A CA 1
ATOM 681 C C . ALA A 1 88 ? 19.323 11.236 -10.839 1.00 52.62 88 ALA A C 1
ATOM 683 O O . ALA A 1 88 ? 19.243 10.336 -11.675 1.00 52.62 88 ALA A O 1
ATOM 684 N N . PRO A 1 89 ? 18.223 11.916 -10.451 1.00 55.16 89 PRO A N 1
ATOM 685 C CA . PRO A 1 89 ? 16.990 11.878 -11.225 1.00 55.16 89 PRO A CA 1
ATOM 686 C C . PRO A 1 89 ? 17.308 12.372 -12.636 1.00 55.16 89 PRO A C 1
ATOM 688 O O . PRO A 1 89 ? 17.376 13.570 -12.903 1.00 55.16 89 PRO A O 1
ATOM 691 N N . ASN A 1 90 ? 17.549 11.439 -13.548 1.00 60.28 90 ASN A N 1
ATOM 692 C CA . ASN A 1 90 ? 17.582 11.759 -14.954 1.00 60.28 90 ASN A CA 1
ATOM 693 C C . ASN A 1 90 ? 16.142 12.165 -15.293 1.00 60.28 90 ASN A C 1
ATOM 695 O O . ASN A 1 90 ? 15.221 11.382 -15.052 1.00 60.28 90 ASN A O 1
ATOM 699 N N . PHE A 1 91 ? 15.918 13.400 -15.753 1.00 63.59 91 PHE A N 1
ATOM 700 C CA . PHE A 1 91 ? 14.599 13.889 -16.179 1.00 63.59 91 PHE A CA 1
ATOM 701 C C . PHE A 1 91 ? 14.183 13.172 -17.475 1.00 63.59 91 PHE A C 1
ATOM 703 O O . PHE A 1 91 ? 14.096 13.758 -18.555 1.00 63.59 91 PHE A O 1
ATOM 710 N N . ILE A 1 92 ? 13.976 11.860 -17.377 1.00 64.06 92 ILE A N 1
ATOM 711 C CA . ILE A 1 92 ? 13.623 10.973 -18.474 1.00 64.06 92 ILE A CA 1
ATOM 712 C C . ILE A 1 92 ? 12.227 11.386 -18.946 1.00 64.06 92 ILE A C 1
ATOM 714 O O . ILE A 1 92 ? 11.266 11.372 -18.180 1.00 64.06 92 ILE A O 1
ATOM 718 N N . GLY A 1 93 ? 12.128 11.803 -20.210 1.00 65.00 93 GLY A N 1
ATOM 719 C CA . GLY A 1 93 ? 10.883 12.307 -20.799 1.00 65.00 93 GLY A CA 1
ATOM 720 C C . GLY A 1 93 ? 10.612 13.804 -20.587 1.00 65.00 93 GLY A C 1
ATOM 721 O O . GLY A 1 93 ? 9.531 14.269 -20.955 1.00 65.00 93 GLY A O 1
ATOM 722 N N . GLY A 1 94 ? 11.559 14.570 -20.026 1.00 76.94 94 GLY A N 1
ATOM 723 C CA . GLY A 1 94 ? 11.460 16.027 -19.882 1.00 76.94 94 GLY A CA 1
ATOM 724 C C . GLY A 1 94 ? 10.164 16.481 -19.197 1.00 76.94 94 GLY A C 1
ATOM 725 O O . GLY A 1 94 ? 9.702 15.867 -18.235 1.00 76.94 94 GLY A O 1
ATOM 726 N N . MET A 1 95 ? 9.536 17.539 -19.718 1.00 77.56 95 MET A N 1
ATOM 727 C CA . MET A 1 95 ? 8.282 18.078 -19.170 1.00 77.56 95 MET A CA 1
ATOM 728 C C . MET A 1 95 ? 7.117 17.069 -19.217 1.00 77.56 95 MET A C 1
ATOM 730 O O . MET A 1 95 ? 6.273 17.065 -18.323 1.00 77.56 95 MET A O 1
ATOM 734 N N . GLY A 1 96 ? 7.093 16.167 -20.208 1.00 77.81 96 GLY A N 1
ATOM 735 C CA . GLY A 1 96 ? 6.062 15.128 -20.328 1.00 77.81 96 GLY A CA 1
ATOM 736 C C . GLY A 1 96 ? 6.160 14.049 -19.244 1.00 77.81 96 GLY A C 1
ATOM 737 O O . GLY A 1 96 ? 5.139 13.614 -18.708 1.00 77.81 96 GLY A O 1
ATOM 738 N N . GLY A 1 97 ? 7.382 13.665 -18.861 1.00 77.19 97 GLY A N 1
ATOM 739 C CA . GLY A 1 97 ? 7.618 12.747 -17.743 1.00 77.19 97 GLY A CA 1
ATOM 740 C C . GLY A 1 97 ? 7.137 13.334 -16.414 1.00 77.19 97 GLY A C 1
ATOM 741 O O . GLY A 1 97 ? 6.399 12.680 -15.679 1.00 77.19 97 GLY A O 1
ATOM 742 N N . ILE A 1 98 ? 7.463 14.605 -16.156 1.00 80.88 98 ILE A N 1
ATOM 743 C CA . ILE A 1 98 ? 7.013 15.328 -14.954 1.00 80.88 98 ILE A CA 1
ATOM 744 C C . ILE A 1 98 ? 5.482 15.401 -14.913 1.00 80.88 98 ILE A C 1
ATOM 746 O O . ILE A 1 98 ? 4.879 15.094 -13.888 1.00 80.88 98 ILE A O 1
ATOM 750 N N . MET A 1 99 ? 4.841 15.750 -16.032 1.00 82.00 99 MET A N 1
ATOM 751 C CA . MET A 1 99 ? 3.382 15.850 -16.099 1.00 82.00 99 MET A CA 1
ATOM 752 C C . MET A 1 99 ? 2.693 14.504 -15.855 1.00 82.00 99 MET A C 1
ATOM 754 O O . MET A 1 99 ? 1.683 14.453 -15.160 1.00 82.00 99 MET A O 1
ATOM 758 N N . THR A 1 100 ? 3.277 13.406 -16.340 1.00 80.88 100 THR A N 1
ATOM 759 C CA . THR A 1 100 ? 2.765 12.050 -16.088 1.00 80.88 100 THR A CA 1
ATOM 760 C C . THR A 1 100 ? 2.807 11.705 -14.599 1.00 80.88 100 THR A C 1
ATOM 762 O O . THR A 1 100 ? 1.818 11.222 -14.049 1.00 80.88 100 THR A O 1
ATOM 765 N N . VAL A 1 101 ? 3.922 11.999 -13.919 1.00 82.00 101 VAL A N 1
ATOM 766 C CA . VAL A 1 101 ? 4.039 11.787 -12.468 1.00 82.00 101 VAL A CA 1
ATOM 767 C C . VAL A 1 101 ? 3.035 12.663 -11.717 1.00 82.00 101 VAL A C 1
ATOM 769 O O . VAL A 1 101 ? 2.322 12.154 -10.857 1.00 82.00 101 VAL A O 1
ATOM 772 N N . MET A 1 102 ? 2.906 13.945 -12.075 1.00 84.88 102 MET A N 1
ATOM 773 C CA . MET A 1 102 ? 1.948 14.858 -11.439 1.00 84.88 102 MET A CA 1
ATOM 774 C C . MET A 1 102 ? 0.493 14.398 -11.574 1.00 84.88 102 MET A C 1
ATOM 776 O O . MET A 1 102 ? -0.282 14.606 -10.648 1.00 84.88 102 MET A O 1
ATOM 780 N N . VAL A 1 103 ? 0.118 13.767 -12.690 1.00 85.88 103 VAL A N 1
ATOM 781 C CA . VAL A 1 103 ? -1.235 13.220 -12.880 1.00 85.88 103 VAL A CA 1
ATOM 782 C C . VAL A 1 103 ? -1.444 11.939 -12.072 1.00 85.88 103 VAL A C 1
ATOM 784 O O . VAL A 1 103 ? -2.531 11.736 -11.543 1.00 85.88 103 VAL A O 1
ATOM 787 N N . MET A 1 104 ? -0.423 11.087 -11.942 1.00 80.44 104 MET A N 1
ATOM 788 C CA . MET A 1 104 ? -0.533 9.807 -11.229 1.00 80.44 104 MET A CA 1
ATOM 789 C C . MET A 1 104 ? -0.509 9.954 -9.706 1.00 80.44 104 MET A C 1
ATOM 791 O O . MET A 1 104 ? -1.206 9.228 -9.002 1.00 80.44 104 MET A O 1
ATOM 795 N N . VAL A 1 105 ? 0.277 10.896 -9.186 1.00 84.25 105 VAL A N 1
ATOM 796 C CA . VAL A 1 105 ? 0.471 11.103 -7.744 1.00 84.25 105 VAL A CA 1
ATOM 797 C C . VAL A 1 105 ? -0.851 11.308 -6.973 1.00 84.25 105 VAL A C 1
ATOM 799 O O . VAL A 1 105 ? -1.023 10.642 -5.954 1.00 84.25 105 VAL A O 1
ATOM 802 N N . PRO A 1 106 ? -1.830 12.112 -7.439 1.00 82.00 106 PRO A N 1
ATOM 803 C CA . PRO A 1 106 ? -3.147 12.220 -6.805 1.00 82.00 106 PRO A CA 1
ATOM 804 C C . PRO A 1 106 ? -3.878 10.883 -6.632 1.00 82.00 106 PRO A C 1
ATOM 806 O O . PRO A 1 106 ? -4.494 10.658 -5.593 1.00 82.00 106 PRO A O 1
ATOM 809 N N . PHE A 1 107 ? -3.775 9.963 -7.598 1.00 79.62 107 PHE A N 1
ATOM 810 C CA . PHE A 1 107 ? -4.403 8.640 -7.493 1.00 79.62 107 PHE A CA 1
ATOM 811 C C . PHE A 1 107 ? -3.757 7.769 -6.411 1.00 79.62 107 PHE A C 1
ATOM 813 O O . PHE A 1 107 ? -4.427 6.925 -5.821 1.00 79.62 107 PHE A O 1
ATOM 820 N N . LEU A 1 108 ? -2.474 7.991 -6.111 1.00 79.81 108 LEU A N 1
ATOM 821 C CA . LEU A 1 108 ? -1.779 7.317 -5.011 1.00 79.81 108 LEU A CA 1
ATOM 822 C C . LEU A 1 108 ? -2.173 7.877 -3.636 1.00 79.81 108 LEU A C 1
ATOM 824 O O . LEU A 1 108 ? -1.942 7.216 -2.627 1.00 79.81 108 LEU A O 1
ATOM 828 N N . PHE A 1 109 ? -2.795 9.059 -3.588 1.00 76.94 109 PHE A N 1
ATOM 829 C CA . PHE A 1 109 ? -3.328 9.665 -2.365 1.00 76.94 109 PHE A CA 1
ATOM 830 C C . PHE A 1 109 ? -4.809 9.341 -2.110 1.00 76.94 109 PHE A C 1
ATOM 832 O O . PHE A 1 109 ? -5.412 9.893 -1.185 1.00 76.94 109 PHE A O 1
ATOM 839 N N . VAL A 1 110 ? -5.401 8.418 -2.878 1.00 79.88 110 VAL A N 1
ATOM 840 C CA . VAL A 1 110 ? -6.733 7.878 -2.578 1.00 79.88 110 VAL A CA 1
ATOM 841 C C . VAL A 1 110 ? -6.700 7.200 -1.207 1.00 79.88 110 VAL A C 1
ATOM 843 O O . VAL A 1 110 ? -5.915 6.285 -0.971 1.00 79.88 110 VAL A O 1
ATOM 846 N N . GLY A 1 111 ? -7.562 7.666 -0.300 1.00 76.56 111 GLY A N 1
ATOM 847 C CA . GLY A 1 111 ? -7.617 7.209 1.091 1.00 76.56 111 GLY A CA 1
ATOM 848 C C . GLY A 1 111 ? -7.178 8.249 2.126 1.00 76.56 111 GLY A C 1
ATOM 849 O O . GLY A 1 111 ? -7.274 7.965 3.318 1.00 76.56 111 GLY A O 1
ATOM 850 N N . PHE A 1 112 ? -6.748 9.454 1.719 1.00 80.56 112 PHE A N 1
ATOM 851 C CA . PHE A 1 112 ? -6.401 10.517 2.677 1.00 80.56 112 PHE A CA 1
ATOM 852 C C . PHE A 1 112 ? -7.604 10.975 3.521 1.00 80.56 112 PHE A C 1
ATOM 854 O O . PHE A 1 112 ? -7.422 11.320 4.686 1.00 80.56 112 PHE A O 1
ATOM 861 N N . ASP A 1 113 ? -8.822 10.906 2.971 1.00 82.00 113 ASP A N 1
ATOM 862 C CA . ASP A 1 113 ? -10.073 11.277 3.653 1.00 82.00 113 ASP A CA 1
ATOM 863 C C . ASP A 1 113 ? -10.399 10.373 4.853 1.00 82.00 113 ASP A C 1
ATOM 865 O O . ASP A 1 113 ? -11.117 10.774 5.770 1.00 82.00 113 ASP A O 1
ATOM 869 N N . VAL A 1 114 ? -9.805 9.176 4.903 1.00 82.56 114 VAL A N 1
ATOM 870 C CA . VAL A 1 114 ? -9.965 8.239 6.022 1.00 82.56 114 VAL A CA 1
ATOM 871 C C . VAL A 1 114 ? -9.223 8.739 7.272 1.00 82.56 114 VAL A C 1
ATOM 873 O O . VAL A 1 114 ? -9.590 8.373 8.384 1.00 82.56 114 VAL A O 1
ATOM 876 N N . ILE A 1 115 ? -8.207 9.606 7.130 1.00 83.00 115 ILE A N 1
ATOM 877 C CA . ILE A 1 115 ? -7.447 10.163 8.265 1.00 83.00 115 ILE A CA 1
ATOM 878 C C . ILE A 1 115 ? -8.294 11.179 9.057 1.00 83.00 115 ILE A C 1
ATOM 880 O O . ILE A 1 115 ? -8.422 10.995 10.271 1.00 83.00 115 ILE A O 1
ATOM 884 N N . PRO A 1 116 ? -8.899 12.220 8.435 1.00 82.12 116 PRO A N 1
ATOM 885 C CA . PRO A 1 116 ? -9.852 13.086 9.125 1.00 82.12 116 PRO A CA 1
ATOM 886 C C . PRO A 1 116 ? -11.053 12.319 9.678 1.00 82.12 116 PRO A C 1
ATOM 888 O O . PRO A 1 116 ? -11.417 12.543 10.828 1.00 82.12 116 PRO A O 1
ATOM 891 N N . GLN A 1 117 ? -11.619 11.386 8.905 1.00 85.62 117 GLN A N 1
ATOM 892 C CA . GLN A 1 117 ? -12.777 10.601 9.335 1.00 85.62 117 GLN A CA 1
ATOM 893 C C . GLN A 1 117 ? -12.468 9.776 10.591 1.00 85.62 117 GLN A C 1
ATOM 895 O O . GLN A 1 117 ? -13.187 9.856 11.583 1.00 85.62 117 GLN A O 1
ATOM 900 N N . ALA A 1 118 ? -11.355 9.038 10.594 1.00 83.19 118 ALA A N 1
ATOM 901 C CA . ALA A 1 118 ? -10.941 8.267 11.761 1.00 83.19 118 ALA A CA 1
ATOM 902 C C . ALA A 1 118 ? -10.659 9.162 12.976 1.00 83.19 118 ALA A C 1
ATOM 904 O O . ALA A 1 118 ? -10.878 8.724 14.100 1.00 83.19 118 ALA A O 1
ATOM 905 N N . ALA A 1 119 ? -10.185 10.397 12.763 1.00 80.69 119 ALA A N 1
ATOM 906 C CA . ALA A 1 119 ? -9.958 11.380 13.821 1.00 80.69 119 ALA A CA 1
ATOM 907 C C . ALA A 1 119 ? -11.260 11.997 14.375 1.00 80.69 119 ALA A C 1
ATOM 909 O O . ALA A 1 119 ? -11.275 12.420 15.531 1.00 80.69 119 ALA A O 1
ATOM 910 N N . GLU A 1 120 ? -12.327 12.047 13.574 1.00 80.69 120 GLU A N 1
ATOM 911 C CA . GLU A 1 120 ? -13.668 12.489 13.977 1.00 80.69 120 GLU A CA 1
ATOM 912 C C . GLU A 1 120 ? -14.433 11.393 14.736 1.00 80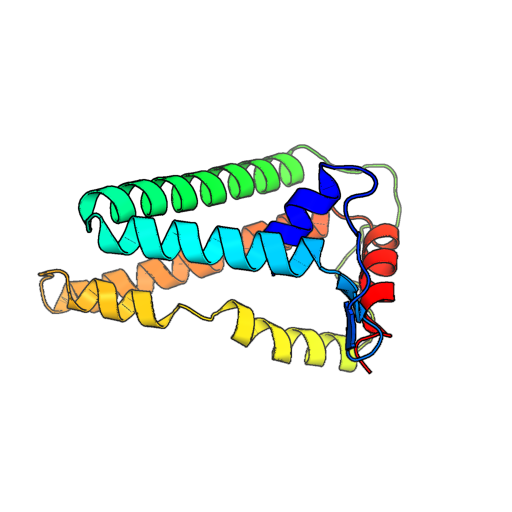.69 120 GLU A C 1
ATOM 914 O O . GLU A 1 120 ? -15.158 11.689 15.685 1.00 80.69 120 GLU A O 1
ATOM 919 N N . GLU A 1 121 ? -14.231 10.123 14.373 1.00 81.00 121 GLU A N 1
ATOM 920 C CA . GLU A 1 121 ? -14.866 8.971 15.030 1.00 81.00 121 GLU A CA 1
ATOM 921 C C . GLU A 1 121 ? -14.291 8.676 16.429 1.00 81.00 121 GLU A C 1
ATOM 923 O O . GLU A 1 121 ? -14.971 8.102 17.284 1.00 81.00 121 GLU A O 1
ATOM 928 N N . ILE A 1 122 ? -13.049 9.088 16.703 1.00 79.56 122 ILE A N 1
ATOM 929 C CA . ILE A 1 122 ? -12.426 8.969 18.027 1.00 79.56 122 ILE A CA 1
ATOM 930 C C . ILE A 1 122 ? -12.735 10.183 18.908 1.00 79.56 122 ILE A C 1
ATOM 932 O O . ILE A 1 122 ? -12.678 11.337 18.493 1.00 79.56 122 ILE A O 1
ATOM 936 N N . ASN A 1 123 ? -13.004 9.925 20.187 1.00 75.00 123 ASN A N 1
ATOM 937 C CA . ASN A 1 123 ? -13.357 10.963 21.154 1.00 75.00 123 ASN A CA 1
ATOM 938 C C . ASN A 1 123 ? -12.106 11.736 21.627 1.00 75.00 123 ASN A C 1
ATOM 940 O O . ASN A 1 123 ? -11.598 11.534 22.731 1.00 75.00 123 ASN A O 1
ATOM 944 N N . LEU A 1 124 ? -11.556 12.585 20.757 1.00 72.25 124 LEU A N 1
ATOM 945 C CA . LEU A 1 124 ? -10.417 13.452 21.053 1.00 72.25 124 LEU A CA 1
ATOM 946 C C . LEU A 1 124 ? -10.880 14.819 21.566 1.00 72.25 124 LEU A C 1
ATOM 948 O O . LEU A 1 124 ? -11.866 15.394 21.110 1.00 72.25 124 LEU A O 1
ATOM 952 N N . THR A 1 125 ? -10.111 15.413 22.482 1.00 76.38 125 THR A N 1
ATOM 953 C CA . THR A 1 125 ? -10.314 16.816 22.871 1.00 76.38 125 THR A CA 1
ATOM 954 C C . THR A 1 125 ? -10.166 17.708 21.630 1.00 76.38 125 THR A C 1
ATOM 956 O O . THR A 1 125 ? -9.186 17.577 20.899 1.00 76.38 125 THR A O 1
ATOM 959 N N . ARG A 1 126 ? -11.093 18.654 21.416 1.00 70.50 126 ARG A N 1
ATOM 960 C CA . ARG A 1 126 ? -11.164 19.548 20.233 1.00 70.50 126 ARG A CA 1
ATOM 961 C C . ARG A 1 126 ? -9.813 20.082 19.691 1.00 70.50 126 ARG A C 1
ATOM 963 O O . ARG A 1 126 ? -9.629 20.040 18.479 1.00 70.50 126 ARG A O 1
ATOM 970 N N . PRO A 1 127 ? -8.840 20.543 20.510 1.00 74.44 127 PRO A N 1
ATOM 971 C CA . PRO A 1 127 ? -7.549 21.028 19.999 1.00 74.44 127 PRO A CA 1
ATOM 972 C C . PRO A 1 127 ? -6.564 19.925 19.563 1.00 74.44 127 PRO A C 1
ATOM 974 O O . PRO A 1 127 ? -5.564 20.222 18.909 1.00 74.44 127 PRO A O 1
ATOM 977 N N . ASN A 1 128 ? -6.806 18.662 19.919 1.00 78.81 128 ASN A N 1
ATOM 978 C CA . ASN A 1 128 ? -5.910 17.541 19.624 1.00 78.81 128 ASN A CA 1
ATOM 979 C C . ASN A 1 128 ? -6.203 16.881 18.269 1.00 78.81 128 ASN A C 1
ATOM 981 O O . ASN A 1 128 ? -5.293 16.282 17.703 1.00 78.81 128 ASN A O 1
ATOM 985 N N . ILE A 1 129 ? -7.409 17.053 17.713 1.00 81.56 129 ILE A N 1
ATOM 986 C CA . ILE A 1 129 ? -7.794 16.531 16.387 1.00 81.56 129 ILE A CA 1
ATOM 987 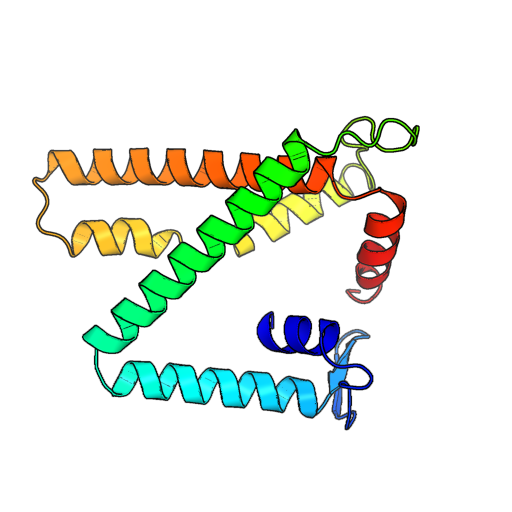C C . ILE A 1 129 ? -6.885 17.119 15.298 1.00 81.56 129 ILE A C 1
ATOM 989 O O . ILE A 1 129 ? -6.253 16.385 14.542 1.00 81.56 129 ILE A O 1
ATOM 993 N N . GLY A 1 130 ? -6.735 18.449 15.277 1.00 82.19 130 GLY A N 1
ATOM 994 C CA . GLY A 1 130 ? -5.882 19.129 14.296 1.00 82.19 130 GLY A CA 1
ATOM 995 C C . GLY A 1 130 ? -4.400 18.764 14.431 1.00 82.19 130 GLY A C 1
ATOM 996 O O . GLY A 1 130 ? -3.720 18.551 13.430 1.00 82.19 130 GLY A O 1
ATOM 997 N N . LYS A 1 131 ? -3.898 18.621 15.665 1.00 84.56 131 LYS A N 1
ATOM 998 C CA . LYS A 1 131 ? -2.515 18.175 15.908 1.00 84.56 131 LYS A CA 1
ATOM 999 C C . LYS A 1 131 ? -2.286 16.752 15.401 1.00 84.56 131 LYS A C 1
ATOM 1001 O O . LYS A 1 131 ? -1.276 16.504 14.752 1.00 84.56 131 LYS A O 1
ATOM 1006 N N . PHE A 1 132 ? -3.219 15.841 15.675 1.00 83.94 132 PHE A N 1
ATOM 1007 C CA . PHE A 1 132 ? -3.134 14.451 15.232 1.00 83.94 132 PHE A CA 1
ATOM 1008 C C . PHE A 1 132 ? -3.122 14.351 13.702 1.00 83.94 132 PHE A C 1
ATOM 1010 O O . PHE A 1 132 ? -2.285 13.650 13.136 1.00 83.94 132 PHE A O 1
ATOM 1017 N N . LEU A 1 133 ? -3.978 15.131 13.039 1.00 86.56 133 LEU A N 1
ATOM 1018 C CA . LEU A 1 133 ? -4.050 15.208 11.582 1.00 86.56 133 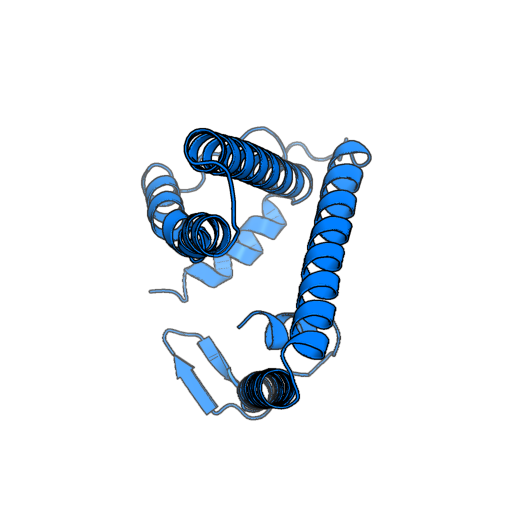LEU A CA 1
ATOM 1019 C C . LEU A 1 133 ? -2.733 15.714 10.971 1.00 86.56 133 LEU A C 1
ATOM 1021 O O . LEU A 1 133 ? -2.189 15.071 10.077 1.00 86.56 133 LEU A O 1
ATOM 1025 N N . ILE A 1 134 ? -2.165 16.810 11.488 1.00 88.56 134 ILE A N 1
ATOM 1026 C CA . ILE A 1 134 ? -0.889 17.359 10.989 1.00 88.56 134 ILE A CA 1
ATOM 1027 C C . ILE A 1 134 ? 0.260 16.360 11.184 1.00 88.56 134 ILE A C 1
ATOM 1029 O O . ILE A 1 134 ? 1.037 16.127 10.259 1.00 88.56 134 ILE A O 1
ATOM 1033 N N . VAL A 1 135 ? 0.366 15.745 12.365 1.00 89.38 135 VAL A N 1
ATOM 1034 C CA . VAL A 1 135 ? 1.417 14.755 12.655 1.00 89.38 135 VAL A CA 1
ATOM 1035 C C . VAL A 1 135 ? 1.293 13.541 11.734 1.00 89.38 135 VAL A C 1
ATOM 1037 O O . VAL A 1 135 ? 2.297 13.092 11.183 1.00 89.38 135 VAL A O 1
ATOM 1040 N N . SER A 1 136 ? 0.073 13.043 11.518 1.00 86.62 136 SER A N 1
ATOM 1041 C CA . SER A 1 136 ? -0.190 11.924 10.610 1.00 86.62 136 SER A CA 1
ATOM 1042 C C . SER A 1 136 ? 0.267 12.228 9.180 1.00 86.62 136 SER A C 1
ATOM 1044 O O . SER A 1 136 ? 0.980 11.421 8.583 1.00 86.62 136 SER A O 1
ATOM 1046 N N . ILE A 1 137 ? -0.047 13.421 8.662 1.00 87.75 137 ILE A N 1
ATOM 1047 C CA . ILE A 1 137 ? 0.379 13.850 7.322 1.00 87.75 137 ILE A CA 1
ATOM 1048 C C . ILE A 1 137 ? 1.903 13.915 7.223 1.00 87.75 137 ILE A C 1
ATOM 1050 O O . ILE A 1 137 ? 2.471 13.407 6.259 1.00 87.75 137 ILE A O 1
ATOM 1054 N N . ILE A 1 138 ? 2.582 14.499 8.213 1.00 90.62 138 ILE A N 1
ATOM 1055 C CA . ILE A 1 138 ? 4.049 14.596 8.206 1.00 90.62 138 ILE A CA 1
ATOM 1056 C C . ILE A 1 138 ? 4.679 13.199 8.160 1.00 90.62 138 ILE A C 1
ATOM 1058 O O . ILE A 1 138 ? 5.576 12.961 7.353 1.00 90.62 138 ILE A O 1
ATOM 1062 N N . ILE A 1 139 ? 4.191 12.260 8.975 1.00 90.25 139 ILE A N 1
ATOM 1063 C CA . ILE A 1 139 ? 4.679 10.873 8.980 1.00 90.25 139 ILE A CA 1
ATOM 1064 C C . ILE A 1 139 ? 4.434 10.206 7.621 1.00 90.25 139 ILE A C 1
ATOM 1066 O O . ILE A 1 139 ? 5.338 9.561 7.092 1.00 90.25 139 ILE A O 1
ATOM 1070 N N . ALA A 1 140 ? 3.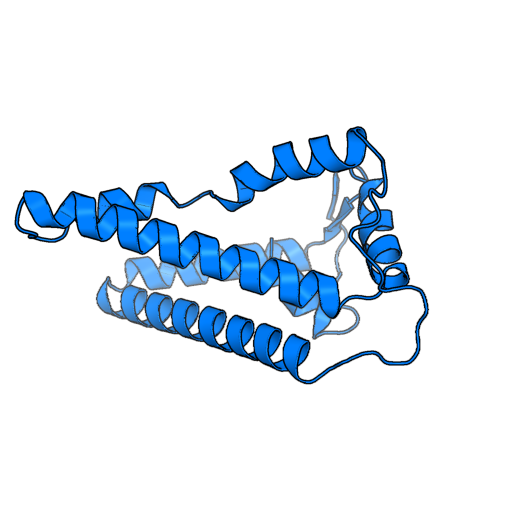249 10.387 7.031 1.00 86.88 140 ALA A N 1
ATOM 1071 C CA . ALA A 1 140 ? 2.927 9.836 5.719 1.00 86.88 140 ALA A CA 1
ATOM 1072 C C . ALA A 1 140 ? 3.861 10.383 4.628 1.00 86.88 140 ALA A C 1
ATOM 1074 O O . ALA A 1 140 ? 4.409 9.610 3.845 1.00 86.88 140 ALA A O 1
ATOM 1075 N N . VAL A 1 141 ? 4.106 11.697 4.606 1.00 88.06 141 VAL A N 1
ATOM 1076 C CA . VAL A 1 141 ? 5.035 12.332 3.658 1.00 88.06 141 VAL A CA 1
ATOM 1077 C C . VAL A 1 141 ? 6.448 11.774 3.822 1.00 88.06 141 VAL A C 1
ATOM 1079 O O . VAL A 1 141 ? 7.066 11.388 2.831 1.00 88.06 141 VAL A O 1
ATOM 1082 N N . LEU A 1 142 ? 6.950 11.675 5.057 1.00 91.31 142 LEU A N 1
ATOM 1083 C CA . LEU A 1 142 ? 8.273 11.106 5.329 1.00 91.31 142 LEU A CA 1
ATOM 1084 C C . LEU A 1 142 ? 8.376 9.654 4.851 1.00 91.31 142 LEU A C 1
ATOM 1086 O O . LEU A 1 142 ? 9.375 9.281 4.237 1.00 91.31 142 LEU A O 1
ATOM 1090 N N . TRP A 1 143 ? 7.335 8.854 5.080 1.00 90.19 143 TRP A N 1
ATOM 1091 C CA . TRP A 1 143 ? 7.266 7.477 4.603 1.00 90.19 143 TRP A CA 1
ATOM 1092 C C . TRP A 1 143 ? 7.310 7.394 3.073 1.00 90.19 143 TRP A C 1
ATOM 1094 O O . TRP A 1 143 ? 8.117 6.645 2.522 1.00 90.19 143 TRP A O 1
ATOM 1104 N N . TYR A 1 144 ? 6.508 8.199 2.371 1.00 87.62 144 TYR A N 1
ATOM 1105 C CA . TYR A 1 144 ? 6.510 8.231 0.906 1.00 87.62 144 TYR A CA 1
ATOM 1106 C C . TYR A 1 144 ? 7.864 8.649 0.334 1.00 87.62 144 TYR A C 1
ATOM 1108 O O . TYR A 1 144 ? 8.349 8.013 -0.601 1.00 87.62 144 TYR A O 1
ATOM 1116 N N . VAL A 1 145 ? 8.500 9.673 0.910 1.00 87.56 145 VAL A N 1
ATOM 1117 C CA . VAL A 1 145 ? 9.842 10.107 0.500 1.00 87.56 145 VAL A CA 1
ATOM 1118 C C . VAL A 1 145 ? 10.861 8.989 0.722 1.00 87.56 145 VAL A C 1
ATOM 1120 O O . VAL A 1 145 ? 11.664 8.721 -0.170 1.00 87.56 145 VAL A O 1
ATOM 1123 N N . ALA A 1 146 ? 10.805 8.291 1.860 1.00 88.88 146 ALA A N 1
ATOM 1124 C CA . ALA A 1 146 ? 11.704 7.178 2.160 1.00 88.88 146 ALA A CA 1
ATOM 1125 C C . ALA A 1 146 ? 11.541 6.008 1.176 1.00 88.88 146 ALA A C 1
ATOM 1127 O O . ALA A 1 146 ? 12.540 5.472 0.692 1.00 88.88 146 ALA A O 1
ATOM 1128 N N . VAL A 1 147 ? 10.302 5.636 0.836 1.00 88.44 147 VAL A N 1
ATOM 1129 C CA . VAL A 1 147 ? 10.018 4.573 -0.143 1.00 88.44 147 VAL A CA 1
ATOM 1130 C C . VAL A 1 147 ? 10.453 4.992 -1.547 1.00 88.44 147 VAL A C 1
ATOM 1132 O O . VAL A 1 147 ? 11.149 4.231 -2.215 1.00 88.44 147 VAL A O 1
ATOM 1135 N N . ALA A 1 148 ? 10.108 6.204 -1.991 1.00 85.19 148 ALA A N 1
ATOM 1136 C CA . ALA A 1 148 ? 10.502 6.713 -3.305 1.00 85.19 148 ALA A CA 1
ATOM 1137 C C . ALA A 1 148 ? 12.029 6.779 -3.455 1.00 85.19 148 ALA A C 1
ATOM 1139 O O . ALA A 1 148 ? 12.574 6.374 -4.480 1.00 85.19 148 ALA A O 1
ATOM 1140 N N . TRP A 1 149 ? 12.726 7.230 -2.411 1.00 83.88 149 TRP A N 1
ATOM 1141 C CA . TRP A 1 149 ? 14.183 7.242 -2.362 1.00 83.88 149 TRP A CA 1
ATOM 1142 C C . TRP A 1 149 ? 14.773 5.828 -2.389 1.00 83.88 149 TRP A C 1
ATOM 1144 O O . TRP A 1 149 ? 15.699 5.565 -3.156 1.00 83.88 149 TRP A O 1
ATOM 1154 N N . SER A 1 150 ? 14.216 4.903 -1.603 1.00 84.94 150 SER A N 1
ATOM 1155 C CA . SER A 1 150 ? 14.662 3.509 -1.561 1.00 84.94 150 SER A CA 1
ATOM 1156 C C . SER A 1 150 ? 14.542 2.836 -2.932 1.00 84.94 150 SER A C 1
ATOM 1158 O O . SER A 1 150 ? 15.517 2.265 -3.428 1.00 84.94 150 SER A O 1
ATOM 1160 N N . VAL A 1 151 ? 13.389 2.968 -3.593 1.00 81.56 151 VAL A N 1
ATOM 1161 C CA . VAL A 1 151 ? 13.163 2.420 -4.939 1.00 81.56 151 VAL A CA 1
ATOM 1162 C C . VAL A 1 151 ? 14.068 3.106 -5.963 1.00 81.56 151 VAL A C 1
ATOM 1164 O O . VAL A 1 151 ? 14.708 2.428 -6.764 1.00 81.56 151 VAL A O 1
ATOM 1167 N N . GLY A 1 152 ? 14.185 4.436 -5.909 1.00 77.31 152 GLY A N 1
ATOM 1168 C CA . GLY A 1 152 ? 15.039 5.204 -6.817 1.00 77.31 152 GLY A CA 1
ATOM 1169 C C . GLY A 1 152 ? 16.524 4.851 -6.711 1.00 77.31 152 GLY A C 1
ATOM 1170 O O . GLY A 1 152 ? 17.236 4.904 -7.709 1.00 77.31 152 GLY A O 1
ATOM 1171 N N . LYS A 1 153 ? 16.996 4.457 -5.523 1.00 74.50 153 LYS A N 1
ATOM 1172 C CA . LYS A 1 153 ? 18.383 4.028 -5.307 1.00 74.50 153 LYS A CA 1
ATOM 1173 C C . LYS A 1 153 ? 18.627 2.575 -5.725 1.00 74.50 153 LYS A C 1
ATOM 1175 O O . LYS A 1 153 ? 19.714 2.248 -6.194 1.00 74.50 153 LYS A O 1
ATOM 1180 N N . THR A 1 154 ? 17.648 1.697 -5.515 1.00 73.81 154 THR A N 1
ATOM 1181 C CA . THR A 1 154 ? 17.820 0.244 -5.680 1.00 73.81 154 THR A CA 1
ATOM 1182 C C . THR A 1 154 ? 17.517 -0.259 -7.088 1.00 73.81 154 THR A C 1
ATOM 1184 O O . THR A 1 154 ? 18.079 -1.279 -7.482 1.00 73.81 154 THR A O 1
ATOM 1187 N N . LEU A 1 155 ? 16.671 0.432 -7.860 1.00 70.31 155 LEU A N 1
ATOM 1188 C CA . LEU A 1 155 ? 16.249 -0.017 -9.188 1.00 70.31 155 LEU A CA 1
ATOM 1189 C C . LEU A 1 155 ? 17.143 0.567 -10.308 1.00 70.31 155 LEU A C 1
ATOM 1191 O O . LEU A 1 155 ? 17.136 1.780 -10.524 1.00 70.31 155 LEU A O 1
ATOM 1195 N N . PRO A 1 156 ? 17.873 -0.260 -11.087 1.00 67.44 156 PRO A N 1
ATOM 1196 C CA . PRO A 1 156 ? 18.669 0.217 -12.220 1.00 67.44 156 PRO A CA 1
ATOM 1197 C C . PRO A 1 156 ? 17.799 0.790 -13.350 1.00 67.44 156 PRO A C 1
ATOM 1199 O O . PRO A 1 156 ? 16.776 0.205 -13.717 1.00 67.44 156 PRO A O 1
ATOM 1202 N N . LEU A 1 157 ? 18.254 1.872 -13.998 1.00 61.59 157 LEU A N 1
ATOM 1203 C CA . LEU A 1 157 ? 17.515 2.541 -15.086 1.00 61.59 157 LEU A CA 1
ATOM 1204 C C . LEU A 1 157 ? 17.164 1.614 -16.266 1.00 61.59 157 LEU A C 1
ATOM 1206 O O . LEU A 1 157 ? 16.122 1.786 -16.893 1.00 61.59 157 LEU A O 1
ATOM 1210 N N . LEU A 1 158 ? 17.984 0.598 -16.552 1.00 58.62 158 LEU A N 1
ATOM 1211 C CA . LEU A 1 158 ? 17.716 -0.384 -17.613 1.00 58.62 158 LEU A CA 1
ATOM 1212 C C . LEU A 1 158 ? 16.507 -1.282 -17.300 1.00 58.62 158 LEU A C 1
ATOM 1214 O O . LEU A 1 158 ? 15.745 -1.635 -18.199 1.00 58.62 158 LEU A O 1
ATOM 1218 N N . GLN A 1 159 ? 16.294 -1.623 -16.026 1.00 60.31 159 GLN A N 1
ATOM 1219 C CA . GLN A 1 159 ? 15.095 -2.346 -15.592 1.00 60.31 159 GLN A CA 1
ATOM 1220 C C . GLN A 1 159 ? 13.885 -1.414 -15.534 1.00 60.31 159 GLN A C 1
ATOM 1222 O O . GLN A 1 159 ? 12.805 -1.806 -15.970 1.00 60.31 159 GLN A O 1
ATOM 1227 N N . ALA A 1 160 ? 14.075 -0.160 -15.112 1.00 59.19 160 ALA A N 1
ATOM 1228 C CA . ALA A 1 160 ? 13.027 0.855 -15.161 1.00 59.19 160 ALA A CA 1
ATOM 1229 C C . ALA A 1 160 ? 12.531 1.109 -16.598 1.00 59.19 160 ALA A C 1
ATOM 1231 O O . ALA A 1 160 ? 11.328 1.192 -16.814 1.00 59.19 160 ALA A O 1
ATOM 1232 N N . HIS A 1 161 ? 13.415 1.137 -17.602 1.00 51.41 161 HIS A N 1
ATOM 1233 C CA . HIS A 1 161 ? 13.022 1.296 -19.009 1.00 51.41 161 HIS A CA 1
ATOM 1234 C C . HIS A 1 161 ? 12.242 0.083 -19.542 1.00 51.41 161 HIS A C 1
ATOM 1236 O O . HIS A 1 161 ? 11.291 0.232 -20.305 1.00 51.41 161 HIS A O 1
ATOM 1242 N N . LYS A 1 162 ? 12.585 -1.131 -19.093 1.00 52.22 162 LYS A N 1
ATOM 1243 C CA . LYS A 1 162 ? 11.822 -2.351 -19.405 1.00 52.22 162 LYS A CA 1
ATOM 1244 C C . LYS A 1 162 ? 10.425 -2.327 -18.770 1.00 52.22 162 LYS A C 1
ATOM 1246 O O . LYS A 1 162 ? 9.493 -2.854 -19.363 1.00 52.22 162 LYS A O 1
ATOM 1251 N N . ILE A 1 163 ? 10.278 -1.676 -17.612 1.00 53.19 163 ILE A N 1
ATOM 1252 C CA . ILE A 1 163 ? 8.989 -1.390 -16.959 1.00 53.19 163 ILE A CA 1
ATOM 1253 C C . ILE A 1 163 ? 8.236 -0.260 -17.698 1.00 53.19 163 ILE A C 1
ATOM 1255 O O . ILE A 1 163 ? 7.025 -0.339 -17.876 1.00 53.19 163 ILE A O 1
ATOM 1259 N N . GLN A 1 164 ? 8.933 0.756 -18.218 1.00 48.03 164 GLN A N 1
ATOM 1260 C CA . GLN A 1 164 ? 8.340 1.817 -19.046 1.00 48.03 164 GLN A CA 1
ATOM 1261 C C . GLN A 1 164 ? 7.923 1.348 -20.444 1.00 48.03 164 GLN A C 1
ATOM 1263 O O . GLN A 1 164 ? 6.994 1.911 -21.007 1.00 48.03 164 GLN A O 1
ATOM 1268 N N . HIS A 1 165 ? 8.519 0.293 -21.005 1.00 40.81 165 HIS A N 1
ATOM 1269 C CA . HIS A 1 165 ? 8.016 -0.343 -22.231 1.00 40.81 165 HIS A CA 1
ATOM 1270 C C . HIS A 1 165 ? 6.618 -0.974 -22.075 1.00 40.81 165 HIS A C 1
ATOM 1272 O O . HIS A 1 165 ? 5.991 -1.281 -23.085 1.00 40.81 165 HIS A O 1
ATOM 1278 N N . TRP A 1 166 ? 6.080 -1.070 -20.853 1.00 38.84 166 TRP A N 1
ATOM 1279 C CA . TRP A 1 166 ? 4.661 -1.353 -20.599 1.00 38.84 166 TRP A CA 1
ATOM 1280 C C . TRP A 1 166 ? 3.756 -0.101 -20.679 1.00 38.84 166 TRP A C 1
ATOM 1282 O O . TRP A 1 166 ? 2.538 -0.223 -20.629 1.00 38.84 166 TRP A O 1
ATOM 1292 N N . GLN A 1 167 ? 4.315 1.110 -20.814 1.00 42.84 167 GLN A N 1
ATOM 1293 C CA . GLN A 1 167 ? 3.587 2.383 -20.972 1.00 42.84 167 GLN A CA 1
ATOM 1294 C C . GLN A 1 167 ? 3.193 2.779 -22.415 1.00 42.84 167 GLN A C 1
ATOM 1296 O O . GLN A 1 167 ? 2.180 3.462 -22.546 1.00 42.84 167 GLN A O 1
ATOM 1301 N N . PRO A 1 168 ? 3.880 2.400 -23.518 1.00 32.06 168 PRO A N 1
ATOM 1302 C CA . PRO A 1 168 ? 3.354 2.637 -24.869 1.00 32.06 168 PRO A CA 1
ATOM 1303 C C . PRO A 1 168 ? 2.090 1.820 -25.194 1.00 32.06 168 PRO A C 1
ATOM 1305 O O . PRO A 1 168 ? 1.420 2.143 -26.164 1.00 32.06 168 PRO A O 1
ATOM 1308 N N . LEU A 1 169 ? 1.728 0.838 -24.359 1.00 38.75 169 LEU A N 1
ATOM 1309 C CA . LEU A 1 169 ? 0.417 0.168 -24.337 1.00 38.75 169 LEU A CA 1
ATOM 1310 C C . LEU A 1 169 ? -0.613 0.938 -23.475 1.00 38.75 169 LEU A C 1
ATOM 1312 O O . LEU A 1 169 ? -1.576 0.372 -22.986 1.00 38.75 169 LEU A O 1
ATOM 1316 N N . MET A 1 170 ? -0.382 2.218 -23.172 1.00 41.44 170 MET A N 1
ATOM 1317 C CA . MET A 1 170 ? -1.363 3.115 -22.533 1.00 41.44 170 MET A CA 1
ATOM 1318 C C . MET A 1 170 ? -1.752 4.280 -23.459 1.00 41.44 170 MET A C 1
ATOM 1320 O O . MET A 1 170 ? -2.259 5.304 -22.997 1.00 41.44 170 MET A O 1
ATOM 1324 N N . ARG A 1 171 ? -1.485 4.141 -24.761 1.00 33.06 171 ARG A N 1
ATOM 1325 C CA . ARG A 1 171 ? -2.108 4.926 -25.828 1.00 33.06 171 ARG A CA 1
ATOM 1326 C C . ARG A 1 171 ? -2.942 4.009 -26.701 1.00 33.06 171 ARG A C 1
ATOM 1328 O O . ARG A 1 171 ? -2.479 2.873 -26.936 1.00 33.06 171 ARG A O 1
#

Foldseek 3Di:
DVQLVVVCVVDPPQQAAFDDDDLNDTDGPSSVVRVVVVVVVLVVQVVVDPVSNVVVVVVVVVVVVVVLVVLLVCLVVDDPPDDPQLDDPPCVPPPNSVVVCVVCVVVVCPPLVVLLVVLVVDPDDPVVSVVSNVVVVVVVVVSVVSSVSSCSRPDGVVVVVVVCVVVVSVD

Secondary structure (DSSP, 8-state):
-HHHHHHHHHSTT---SEEEEETTEEEEHHHHHHHHHHHHHHHHHHHH-HHHHHHHHHHHHHHHHHHHHHHHHHHHH---TT-TT--S---TTHHHHHHHHHHHHHHHTTTTTHHHHHHHHS---HHHHHHHHHHHHHHHHHHHHHHHHHHHHHS-HHHHHHHHTTSGGG-

Sequence (171 aa):
MALPTVVEYVIPNYSQGYLWNVAGWDVYATWVAVGMLGSIIVTWLNIRGMEVSAWFQKLAVVGIFCVGILLFVGALLFNPETSNSVQAPNFIGGMGGIMTVMVMVPFLFVGFDVIPQAAEEINLTRPNIGKFLIVSIIIAVLWYVAVAWSVGKTLPLLQAHKIQHWQPLMR

pLDDT: mean 74.66, std 14.39, range [32.06, 94.06]

Radius of gyration: 20.11 Å; chains: 1; bounding box: 49×41×49 Å